Protein AF-A0A927TUP8-F1 (afdb_monomer)

Solvent-accessible surface area (backbone atoms only — not comparable to full-atom values): 7978 Å² total; per-residue (Å²): 127,64,55,63,67,50,57,81,80,46,46,76,65,59,47,51,56,40,48,76,69,70,50,71,85,76,67,55,73,75,56,51,52,53,50,51,51,51,52,49,52,54,50,50,53,52,52,51,49,52,52,54,54,36,51,56,33,38,76,70,66,51,51,54,68,58,38,12,51,52,43,35,50,53,54,50,53,54,54,48,45,44,50,50,49,56,38,34,41,43,27,54,74,31,53,56,57,18,52,41,46,23,75,73,68,75,44,82,56,96,57,39,54,45,79,68,70,84,86,80,52,60,67,61,50,53,53,49,46,51,54,50,16,44,51,52,23,48,51,39,54,72,79,103

Structure (mmCIF, N/CA/C/O backbone):
data_AF-A0A927TUP8-F1
#
_entry.id   AF-A0A927TUP8-F1
#
loop_
_atom_site.group_PDB
_atom_site.id
_atom_site.type_symbol
_atom_site.label_atom_id
_atom_site.label_alt_id
_atom_site.label_comp_id
_atom_site.label_asym_id
_atom_site.label_entity_id
_atom_site.label_seq_id
_atom_site.pdbx_PDB_ins_code
_atom_site.Cartn_x
_atom_site.Cartn_y
_atom_site.Cartn_z
_atom_site.occupancy
_atom_site.B_iso_or_equiv
_atom_site.auth_seq_id
_atom_site.auth_comp_id
_atom_site.auth_asym_id
_atom_site.auth_atom_id
_atom_site.pdbx_PDB_model_num
ATOM 1 N N . MET A 1 1 ? -21.943 -4.446 11.954 1.00 45.50 1 MET A N 1
ATOM 2 C CA . MET A 1 1 ? -20.881 -5.388 11.511 1.00 45.50 1 MET A CA 1
ATOM 3 C C . MET A 1 1 ? -19.520 -4.720 11.294 1.00 45.50 1 MET A C 1
ATOM 5 O O . MET A 1 1 ? -18.517 -5.409 11.355 1.00 45.50 1 MET A O 1
ATOM 9 N N . VAL A 1 2 ? -19.450 -3.400 11.116 1.00 46.25 2 VAL A N 1
ATOM 10 C CA . VAL A 1 2 ? -18.222 -2.665 10.758 1.00 46.25 2 VAL A CA 1
ATOM 11 C C . VAL A 1 2 ? -17.070 -2.667 11.796 1.00 46.25 2 VAL A C 1
ATOM 13 O O . VAL A 1 2 ? -15.923 -2.674 11.356 1.00 46.25 2 VAL A O 1
ATOM 16 N N . PRO A 1 3 ? -17.275 -2.754 13.132 1.00 50.16 3 PRO A N 1
ATOM 17 C CA . PRO A 1 3 ? -16.163 -2.578 14.077 1.00 50.16 3 PRO A CA 1
ATOM 18 C C . PRO A 1 3 ? -15.059 -3.625 13.919 1.00 50.16 3 PRO A C 1
ATOM 20 O O . PRO A 1 3 ? -13.893 -3.269 13.939 1.00 50.16 3 PRO A O 1
ATOM 23 N N . GLN A 1 4 ? -15.416 -4.899 13.692 1.00 51.88 4 GLN A N 1
ATOM 24 C CA . GLN A 1 4 ? -14.446 -6.004 13.571 1.00 51.88 4 GLN A CA 1
ATOM 25 C C . GLN A 1 4 ? -13.535 -5.882 12.351 1.00 51.88 4 GLN A C 1
ATOM 27 O O . GLN A 1 4 ? -12.402 -6.341 12.401 1.00 51.88 4 GLN A O 1
ATOM 32 N N . ILE A 1 5 ? -14.023 -5.263 11.277 1.00 52.25 5 ILE A N 1
ATOM 33 C CA . ILE A 1 5 ? -13.251 -5.033 10.054 1.00 52.25 5 ILE A CA 1
ATOM 34 C C . ILE A 1 5 ? -12.228 -3.921 10.292 1.00 52.25 5 ILE A C 1
ATOM 36 O O . ILE A 1 5 ? -11.075 -4.052 9.902 1.00 52.25 5 ILE A O 1
ATOM 40 N N . ALA A 1 6 ? -12.634 -2.869 11.004 1.00 54.12 6 ALA A N 1
ATOM 41 C CA . ALA A 1 6 ? -11.767 -1.742 11.311 1.00 54.12 6 ALA A CA 1
ATOM 42 C C . ALA A 1 6 ? -10.637 -2.097 12.305 1.00 54.12 6 ALA A C 1
ATOM 44 O O . ALA A 1 6 ? -9.574 -1.496 12.233 1.00 54.12 6 ALA A O 1
ATOM 45 N N . TYR A 1 7 ? -10.803 -3.127 13.149 1.00 55.44 7 TYR A N 1
ATOM 46 C CA . TYR A 1 7 ? -9.795 -3.563 14.138 1.00 55.44 7 TYR A CA 1
ATOM 47 C C . TYR A 1 7 ? -8.402 -3.879 13.593 1.00 55.44 7 TYR A C 1
ATOM 49 O O . TYR A 1 7 ? -7.427 -3.754 14.327 1.00 55.44 7 TYR A O 1
ATOM 57 N N . TRP A 1 8 ? -8.296 -4.369 12.357 1.00 53.00 8 TRP A N 1
ATOM 58 C CA . TRP A 1 8 ? -6.995 -4.725 11.773 1.00 53.00 8 TRP A CA 1
ATOM 59 C C . TRP A 1 8 ? -6.228 -3.517 11.250 1.00 53.00 8 TRP A C 1
ATOM 61 O O . TRP A 1 8 ? -5.014 -3.593 11.100 1.00 53.00 8 TRP A O 1
ATOM 71 N N . PHE A 1 9 ? -6.941 -2.419 11.021 1.00 57.53 9 PHE A N 1
ATOM 72 C CA . PHE A 1 9 ? -6.408 -1.150 10.538 1.00 57.53 9 PHE A CA 1
ATOM 73 C C . PHE A 1 9 ? -6.333 -0.113 11.663 1.00 57.53 9 PHE A C 1
ATOM 75 O O . PHE A 1 9 ? -6.173 1.072 11.417 1.00 57.53 9 PHE A O 1
ATOM 82 N N . MET A 1 10 ? -6.516 -0.546 12.911 1.00 62.53 10 MET A N 1
ATOM 83 C CA . MET A 1 10 ? -6.500 0.323 14.077 1.00 62.53 10 MET A CA 1
ATOM 84 C C . MET A 1 10 ? -5.144 0.274 14.765 1.00 62.53 10 MET A C 1
ATOM 86 O O . MET A 1 10 ? -4.508 -0.775 14.877 1.00 62.53 10 MET A O 1
ATOM 90 N N . THR A 1 11 ? -4.741 1.424 15.290 1.00 67.25 11 THR A N 1
ATOM 91 C CA . THR A 1 11 ? -3.519 1.568 16.077 1.00 67.25 11 THR A CA 1
ATOM 92 C C . THR A 1 11 ? -3.560 0.691 17.343 1.00 67.25 11 THR A C 1
ATOM 94 O O . THR A 1 11 ? -4.645 0.329 17.827 1.00 67.25 11 THR A O 1
ATOM 97 N N . PRO A 1 12 ? -2.401 0.342 17.936 1.00 70.88 12 PRO A N 1
ATOM 98 C CA . PRO A 1 12 ? -2.351 -0.409 19.194 1.00 70.88 12 PRO A CA 1
ATOM 99 C C . PRO A 1 12 ? -3.176 0.239 20.314 1.00 70.88 12 PRO A C 1
ATOM 101 O O . PRO A 1 12 ? -3.829 -0.452 21.094 1.00 70.88 12 PRO A O 1
ATOM 104 N N . TYR A 1 13 ? -3.208 1.572 20.357 1.00 70.88 13 TYR A N 1
ATOM 105 C CA . TYR A 1 13 ? -4.018 2.322 21.314 1.00 70.88 13 TYR A CA 1
ATOM 106 C C . TYR A 1 13 ? -5.526 2.212 21.051 1.00 70.88 13 TYR A C 1
ATOM 108 O O . TYR A 1 13 ? -6.279 1.895 21.972 1.00 70.88 13 TYR A O 1
ATOM 116 N N . ALA A 1 14 ? -5.969 2.384 19.800 1.00 70.31 14 ALA A N 1
ATOM 117 C CA . ALA A 1 14 ? -7.369 2.170 19.422 1.00 70.31 14 ALA A CA 1
ATOM 118 C C . ALA A 1 14 ? -7.831 0.737 19.740 1.00 70.31 14 ALA A C 1
ATOM 120 O O . ALA A 1 14 ? -8.960 0.520 20.180 1.00 70.31 14 ALA A O 1
ATOM 121 N N . THR A 1 15 ? -6.933 -0.237 19.574 1.00 73.06 15 THR A N 1
ATOM 122 C CA . THR A 1 15 ? -7.186 -1.643 19.911 1.00 73.06 15 THR A CA 1
ATOM 123 C C . THR A 1 15 ? -7.439 -1.819 21.406 1.00 73.06 15 THR A C 1
ATOM 125 O O . THR A 1 15 ? -8.427 -2.449 21.782 1.00 73.06 15 THR A O 1
ATOM 128 N N . LYS A 1 16 ? -6.599 -1.211 22.254 1.00 75.56 16 LYS A N 1
ATOM 129 C CA . LYS A 1 16 ? -6.740 -1.270 23.713 1.00 75.56 16 LYS A CA 1
ATOM 130 C C . LYS A 1 16 ? -8.070 -0.679 24.185 1.00 75.56 16 LYS A C 1
ATOM 132 O O . LYS A 1 16 ? -8.760 -1.316 24.975 1.00 75.56 16 LYS A O 1
ATOM 137 N N . ILE A 1 17 ? -8.465 0.480 23.646 1.00 74.69 17 ILE A N 1
ATOM 138 C CA . ILE A 1 17 ? -9.769 1.092 23.950 1.00 74.69 17 ILE A CA 1
ATOM 139 C C . ILE A 1 17 ? -10.885 0.090 23.653 1.00 74.69 17 ILE A C 1
ATOM 141 O O . ILE A 1 17 ? -11.755 -0.153 24.475 1.00 74.69 17 ILE A O 1
ATOM 145 N N . LEU A 1 18 ? -10.870 -0.545 22.487 1.00 73.50 18 LEU A N 1
ATOM 146 C CA . LEU A 1 18 ? -11.962 -1.439 22.125 1.00 73.50 18 LEU A CA 1
ATOM 147 C C . LEU A 1 18 ? -12.007 -2.734 22.958 1.00 73.50 18 LEU A C 1
ATOM 149 O O . LEU A 1 18 ? -13.098 -3.253 23.212 1.00 73.50 18 LEU A O 1
ATOM 153 N N . GLU A 1 19 ? -10.853 -3.243 23.397 1.00 76.12 19 GLU A N 1
ATOM 154 C CA . GLU A 1 19 ? -10.770 -4.355 24.354 1.00 76.12 19 GLU A CA 1
ATOM 155 C C . GLU A 1 19 ? -11.366 -3.974 25.720 1.00 76.12 19 GLU A C 1
ATOM 157 O O . GLU A 1 19 ? -12.114 -4.769 26.292 1.00 76.12 19 GLU A O 1
ATOM 162 N N . GLU A 1 20 ? -11.146 -2.742 26.197 1.00 79.62 20 GLU A N 1
ATOM 163 C CA . GLU A 1 20 ? -11.770 -2.214 27.425 1.00 79.62 20 GLU A CA 1
ATOM 164 C C . GLU A 1 20 ? -13.306 -2.166 27.322 1.00 79.62 20 GLU A C 1
ATOM 166 O O . GLU A 1 20 ? -14.013 -2.420 28.298 1.00 79.62 20 GLU A O 1
ATOM 171 N N . TYR A 1 21 ? -13.846 -1.938 26.120 1.00 73.88 21 TYR A N 1
ATOM 172 C CA . TYR A 1 21 ? -15.288 -1.993 25.845 1.00 73.88 21 TYR A CA 1
ATOM 173 C C . TYR A 1 21 ? -15.824 -3.419 25.590 1.00 73.88 21 TYR A C 1
ATOM 175 O O . TYR A 1 21 ? -16.985 -3.582 25.198 1.00 73.88 21 TYR A O 1
ATOM 183 N N . GLY A 1 22 ? -15.017 -4.462 25.829 1.00 70.00 22 GLY A N 1
ATOM 184 C CA . GLY A 1 22 ? -15.422 -5.869 25.734 1.00 70.00 22 GLY A CA 1
ATOM 185 C C . GLY A 1 22 ? -15.644 -6.354 24.302 1.00 70.00 22 GLY A C 1
ATOM 186 O O . GLY A 1 22 ? -16.355 -7.334 24.066 1.00 70.00 22 GLY A O 1
ATOM 187 N N . ILE A 1 23 ? -15.085 -5.652 23.317 1.00 71.50 23 ILE A N 1
ATOM 188 C CA . ILE A 1 23 ? -15.246 -6.018 21.922 1.00 71.50 23 ILE A CA 1
ATOM 189 C C . ILE A 1 23 ? -14.136 -7.020 21.551 1.00 71.50 23 ILE A C 1
ATOM 191 O O . ILE A 1 23 ? -12.951 -6.708 21.533 1.00 71.50 23 ILE A O 1
ATOM 195 N N . GLU A 1 24 ? -14.517 -8.264 21.247 1.00 65.81 24 GLU A N 1
ATOM 196 C CA . GLU A 1 24 ? -13.539 -9.288 20.864 1.00 65.81 24 GLU A CA 1
ATOM 197 C C . GLU A 1 24 ? -12.972 -9.070 19.451 1.00 65.81 24 GLU A C 1
ATOM 199 O O . GLU A 1 24 ? -13.709 -8.816 18.484 1.00 65.81 24 GLU A O 1
ATOM 204 N N . ARG A 1 25 ? -11.655 -9.296 19.334 1.00 62.66 25 ARG A N 1
ATOM 205 C CA . ARG A 1 25 ? -10.862 -9.222 18.094 1.00 62.66 25 ARG A CA 1
ATOM 206 C C . ARG A 1 25 ? -11.184 -10.333 17.085 1.00 62.66 25 ARG A C 1
ATOM 208 O O . ARG A 1 25 ? -10.819 -10.239 15.914 1.00 62.66 25 ARG A O 1
ATOM 215 N N . LYS A 1 26 ? -11.862 -11.402 17.516 1.00 63.47 26 LYS A N 1
ATOM 216 C CA . LYS A 1 26 ? -12.177 -12.555 16.665 1.00 63.47 26 LYS A CA 1
ATOM 217 C C . LYS A 1 26 ? -13.196 -12.173 15.592 1.00 63.47 26 LYS A C 1
ATOM 219 O O . LYS A 1 26 ? -14.353 -11.860 15.882 1.00 63.47 26 LYS A O 1
ATOM 224 N N . MET A 1 27 ? -12.765 -12.227 14.335 1.00 62.94 27 MET A N 1
ATOM 225 C CA . MET A 1 27 ? -13.660 -12.120 13.188 1.00 62.94 27 MET A CA 1
ATOM 226 C C . MET A 1 27 ? -14.504 -13.380 13.054 1.00 62.94 27 MET A C 1
ATOM 228 O O . MET A 1 27 ? -14.019 -14.498 13.237 1.00 62.94 27 MET A O 1
ATOM 232 N N . ARG A 1 28 ? -15.769 -13.213 12.665 1.00 69.31 28 ARG A N 1
ATOM 233 C CA . ARG A 1 28 ? -16.570 -14.349 12.200 1.00 69.31 28 ARG A CA 1
ATOM 234 C C . ARG A 1 28 ? -16.061 -14.766 10.823 1.00 69.31 28 ARG A C 1
ATOM 236 O O . ARG A 1 28 ? -15.707 -13.908 10.019 1.00 69.31 28 ARG A O 1
ATOM 243 N N . GLY A 1 29 ? -16.106 -16.060 10.499 1.00 70.81 29 GLY A N 1
ATOM 244 C CA . GLY A 1 29 ? -15.617 -16.569 9.206 1.00 70.81 29 GLY A CA 1
ATOM 245 C C . GLY A 1 29 ? -16.216 -15.858 7.980 1.00 70.81 29 GLY A C 1
ATOM 246 O O . GLY A 1 29 ? -15.525 -15.648 6.991 1.00 70.81 29 GLY A O 1
ATOM 247 N N . LYS A 1 30 ? -17.468 -15.385 8.068 1.00 73.81 30 LYS A N 1
ATOM 248 C CA . LYS A 1 30 ? -18.118 -14.600 7.001 1.00 73.81 30 LYS A CA 1
ATOM 249 C C . LYS A 1 30 ? -17.474 -13.226 6.765 1.00 73.81 30 LYS A C 1
ATOM 251 O O . LYS A 1 30 ? -17.474 -12.757 5.631 1.00 73.81 30 LYS A O 1
ATOM 256 N N . ASP A 1 31 ? -16.942 -12.586 7.804 1.00 67.50 31 ASP A N 1
ATOM 257 C CA . ASP A 1 31 ? -16.288 -11.276 7.694 1.00 67.50 31 ASP A CA 1
ATOM 258 C C . ASP A 1 31 ? -14.858 -11.422 7.157 1.00 67.50 31 ASP A C 1
ATOM 260 O O . ASP A 1 31 ? -14.431 -10.615 6.334 1.00 67.50 31 ASP A O 1
ATOM 264 N N . VAL A 1 32 ? -14.173 -12.515 7.515 1.00 75.88 32 VAL A N 1
ATOM 265 C CA . VAL A 1 32 ? -12.861 -12.879 6.951 1.00 75.88 32 VAL A CA 1
ATOM 266 C C . VAL A 1 32 ? -12.943 -13.029 5.433 1.00 75.88 32 VAL A C 1
ATOM 268 O O . VAL A 1 32 ? -12.122 -12.465 4.720 1.00 75.88 32 VAL A O 1
ATOM 271 N N . VAL A 1 33 ? -13.962 -13.730 4.924 1.00 80.75 33 VAL A N 1
ATOM 272 C CA . VAL A 1 33 ? -14.143 -13.932 3.474 1.00 80.75 33 VAL A CA 1
ATOM 273 C C . VAL A 1 33 ? -14.367 -12.607 2.742 1.00 80.75 33 VAL A C 1
ATOM 275 O O . VAL A 1 33 ? -13.806 -12.399 1.670 1.00 80.75 33 VAL A O 1
ATOM 278 N N . LYS A 1 34 ? -15.153 -11.688 3.316 1.00 78.38 34 LYS A N 1
ATOM 279 C CA . LYS A 1 34 ? -15.401 -10.372 2.705 1.00 78.38 34 LYS A CA 1
ATOM 280 C C . LYS A 1 34 ? -14.134 -9.530 2.630 1.00 78.38 34 LYS A C 1
ATOM 282 O O . LYS A 1 34 ? -13.872 -8.934 1.591 1.00 78.38 34 LYS A O 1
ATOM 287 N N . ILE A 1 35 ? -13.355 -9.495 3.710 1.00 78.56 35 ILE A N 1
ATOM 288 C CA . ILE A 1 35 ? -12.082 -8.769 3.735 1.00 78.56 35 ILE A CA 1
ATOM 289 C C . ILE A 1 35 ? -11.107 -9.406 2.755 1.00 78.56 35 ILE A 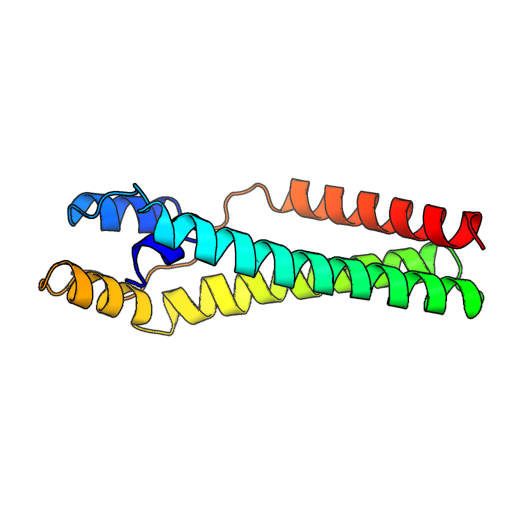C 1
ATOM 291 O O . ILE A 1 35 ? -10.549 -8.696 1.934 1.00 78.56 35 ILE A O 1
ATOM 295 N N . ALA A 1 36 ? -10.973 -10.733 2.770 1.00 80.31 36 ALA A N 1
ATOM 296 C CA . ALA A 1 36 ? -10.104 -11.445 1.843 1.00 80.31 36 ALA A CA 1
ATOM 297 C C . ALA A 1 36 ? -10.461 -11.142 0.380 1.00 80.31 36 ALA A C 1
ATOM 299 O O . ALA A 1 36 ? -9.569 -10.887 -0.422 1.00 80.31 36 ALA A O 1
ATOM 300 N N . LEU A 1 37 ? -11.754 -11.103 0.040 1.00 85.62 37 LEU A N 1
ATOM 301 C CA . LEU A 1 37 ? -12.209 -10.759 -1.306 1.00 85.62 37 LEU A CA 1
ATOM 302 C C . LEU A 1 37 ? -11.889 -9.302 -1.669 1.00 85.62 37 LEU A C 1
ATOM 304 O O . LEU A 1 37 ? -11.405 -9.043 -2.766 1.00 85.62 37 LEU A O 1
ATOM 308 N N . LEU A 1 38 ? -12.122 -8.353 -0.758 1.00 83.94 38 LEU A N 1
ATOM 309 C CA . LEU A 1 38 ? -11.792 -6.942 -0.983 1.00 83.94 38 LEU A CA 1
ATOM 310 C C . LEU A 1 38 ? -10.284 -6.733 -1.143 1.00 83.94 38 LEU A C 1
ATOM 312 O O . LEU A 1 38 ? -9.861 -6.054 -2.075 1.00 83.94 38 LEU A O 1
ATOM 316 N N . THR A 1 39 ? -9.475 -7.355 -0.285 1.00 81.62 39 THR A N 1
ATOM 317 C CA . THR A 1 39 ? -8.013 -7.334 -0.377 1.00 81.62 39 THR A CA 1
ATOM 318 C C . THR A 1 39 ? -7.535 -7.965 -1.680 1.00 81.62 39 THR A C 1
ATOM 320 O O . THR A 1 39 ? -6.639 -7.420 -2.317 1.00 81.62 39 THR A O 1
ATOM 323 N N . LEU A 1 40 ? -8.152 -9.066 -2.121 1.00 87.19 40 LEU A N 1
ATOM 324 C CA . LEU A 1 40 ? -7.828 -9.706 -3.395 1.00 87.19 40 LEU A CA 1
ATOM 325 C C . LEU A 1 40 ? -8.124 -8.779 -4.579 1.00 87.19 40 LEU A C 1
ATOM 327 O O . LEU A 1 40 ? -7.272 -8.617 -5.447 1.00 87.19 40 LEU A O 1
ATOM 331 N N . ILE A 1 41 ? -9.303 -8.150 -4.609 1.00 88.75 41 ILE A N 1
ATOM 332 C CA . ILE A 1 41 ? -9.700 -7.233 -5.688 1.00 88.75 41 ILE A CA 1
ATOM 333 C C . ILE A 1 41 ? -8.783 -6.006 -5.712 1.00 88.75 41 ILE A C 1
ATOM 335 O O . ILE A 1 41 ? -8.235 -5.671 -6.760 1.00 88.75 41 ILE A O 1
ATOM 339 N N . ALA A 1 42 ? -8.581 -5.356 -4.563 1.00 85.00 42 ALA A N 1
ATOM 340 C CA . ALA A 1 42 ? -7.713 -4.188 -4.457 1.00 85.00 42 ALA A CA 1
ATOM 341 C C . ALA A 1 42 ? -6.263 -4.529 -4.837 1.0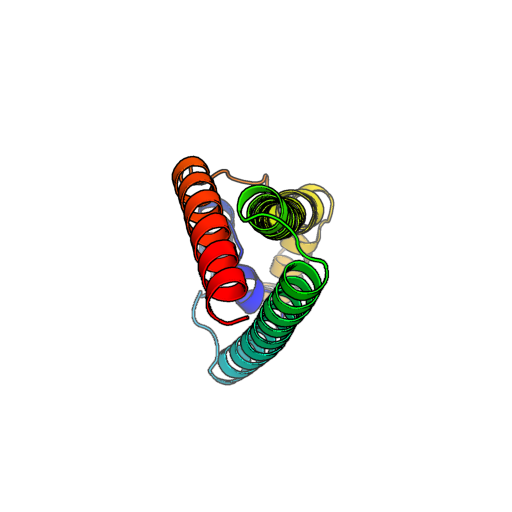0 85.00 42 ALA A C 1
ATOM 343 O O . ALA A 1 42 ? -5.642 -3.808 -5.616 1.00 85.00 42 ALA A O 1
ATOM 344 N N . GLY A 1 43 ? -5.751 -5.665 -4.354 1.00 86.38 43 GLY A N 1
ATOM 345 C CA . GLY A 1 43 ? -4.424 -6.167 -4.698 1.00 86.38 43 GLY A CA 1
ATOM 346 C C . GLY A 1 43 ? -4.279 -6.455 -6.191 1.00 86.38 43 GLY A C 1
ATOM 347 O O . GLY A 1 43 ? -3.301 -6.031 -6.801 1.00 86.38 43 GLY A O 1
ATOM 348 N N . ALA A 1 44 ? -5.269 -7.103 -6.810 1.00 90.25 44 ALA A N 1
ATOM 349 C CA . ALA A 1 44 ? -5.262 -7.389 -8.243 1.00 90.25 44 ALA A CA 1
ATOM 350 C C . ALA A 1 44 ? -5.266 -6.106 -9.092 1.00 90.25 44 ALA A C 1
ATOM 352 O O . ALA A 1 44 ? -4.484 -5.997 -10.036 1.00 90.25 44 ALA A O 1
ATOM 353 N N . LEU A 1 45 ? -6.093 -5.115 -8.739 1.00 90.06 45 LEU A N 1
ATOM 354 C CA . LEU A 1 45 ? -6.130 -3.814 -9.420 1.00 90.06 45 LEU A CA 1
ATOM 355 C C . LEU A 1 45 ? -4.806 -3.056 -9.281 1.00 90.06 45 LEU A C 1
ATOM 357 O O . LEU A 1 45 ? -4.324 -2.450 -10.242 1.00 90.06 45 LEU A O 1
ATOM 361 N N . PHE A 1 46 ? -4.192 -3.112 -8.100 1.00 87.50 46 PHE A N 1
ATOM 362 C CA . PHE A 1 46 ? -2.905 -2.476 -7.858 1.00 87.50 46 PHE A CA 1
ATOM 363 C C . PHE A 1 46 ? -1.782 -3.135 -8.670 1.00 87.50 46 PHE A C 1
ATOM 365 O O . PHE A 1 46 ? -1.026 -2.443 -9.351 1.00 87.50 46 PHE A O 1
ATOM 372 N N . ILE A 1 47 ? -1.734 -4.471 -8.700 1.00 89.69 47 ILE A N 1
ATOM 373 C CA . ILE A 1 47 ? -0.796 -5.230 -9.541 1.00 89.69 47 ILE A CA 1
ATOM 374 C C . ILE A 1 47 ? -1.004 -4.887 -11.020 1.00 89.69 47 ILE A C 1
ATOM 376 O O . ILE A 1 47 ? -0.037 -4.581 -11.716 1.00 89.69 47 ILE A O 1
ATOM 380 N N . ALA A 1 48 ? -2.250 -4.871 -11.502 1.00 91.75 48 ALA A N 1
ATOM 381 C CA . ALA A 1 48 ? -2.555 -4.509 -12.885 1.00 91.75 48 ALA A CA 1
ATOM 382 C C . ALA A 1 48 ? -2.061 -3.094 -13.234 1.00 91.75 48 ALA A C 1
ATOM 384 O O . ALA A 1 48 ? -1.496 -2.882 -14.306 1.00 91.75 48 ALA A O 1
ATOM 385 N N . THR A 1 49 ? -2.202 -2.143 -12.305 1.00 90.19 49 THR A N 1
ATOM 386 C CA . THR A 1 49 ? -1.700 -0.770 -12.463 1.00 90.19 49 THR A CA 1
ATOM 387 C C . THR A 1 49 ? -0.175 -0.738 -12.577 1.00 90.19 49 THR A C 1
ATOM 389 O O . THR A 1 49 ? 0.352 -0.064 -13.464 1.00 90.19 49 THR A O 1
ATOM 392 N N . ILE A 1 50 ? 0.541 -1.501 -11.739 1.00 90.81 50 ILE A N 1
ATOM 393 C CA . ILE A 1 50 ? 2.006 -1.632 -11.816 1.00 90.81 50 ILE A CA 1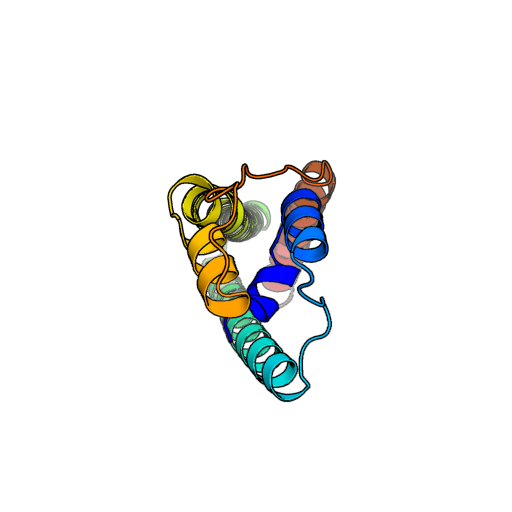
ATOM 394 C C . ILE A 1 50 ? 2.425 -2.199 -13.176 1.00 90.81 50 ILE A C 1
ATOM 396 O O . ILE A 1 50 ? 3.310 -1.638 -13.818 1.00 90.81 50 ILE A O 1
ATOM 400 N N . PHE A 1 51 ? 1.773 -3.267 -13.644 1.00 91.75 51 PHE A N 1
ATOM 401 C CA . PHE A 1 51 ? 2.071 -3.867 -14.947 1.00 91.75 51 PHE A CA 1
ATOM 402 C C . PHE A 1 51 ? 1.825 -2.902 -16.103 1.00 91.75 51 PHE A C 1
ATOM 404 O O . PHE A 1 51 ? 2.692 -2.739 -16.959 1.00 91.75 51 PHE A O 1
ATOM 411 N N . TYR A 1 52 ? 0.677 -2.226 -16.115 1.00 93.00 52 TYR A N 1
ATOM 412 C CA . TYR A 1 52 ? 0.347 -1.273 -17.168 1.00 93.00 52 TYR A CA 1
ATOM 413 C C . TYR A 1 52 ? 1.330 -0.095 -17.193 1.00 93.00 52 TYR A C 1
ATOM 415 O O . TYR A 1 52 ? 1.856 0.258 -18.249 1.00 93.00 52 TYR A O 1
ATOM 423 N N . ALA A 1 53 ? 1.640 0.480 -16.027 1.00 90.44 53 ALA A N 1
ATOM 424 C CA . ALA A 1 53 ? 2.605 1.568 -15.913 1.00 90.44 53 ALA A CA 1
ATOM 425 C C . ALA A 1 53 ? 4.032 1.133 -16.287 1.00 90.44 53 ALA A C 1
ATOM 427 O O . ALA A 1 53 ? 4.761 1.912 -16.905 1.00 90.44 53 ALA A O 1
ATOM 428 N N . GLY A 1 54 ? 4.412 -0.097 -15.932 1.00 89.88 54 GLY A N 1
ATOM 429 C CA . GLY A 1 54 ? 5.700 -0.701 -16.255 1.00 89.88 54 GLY A CA 1
ATOM 430 C C . GLY A 1 54 ? 5.890 -0.913 -17.747 1.00 89.88 54 GLY A C 1
ATOM 431 O O . GLY A 1 54 ? 6.867 -0.423 -18.307 1.00 89.88 54 GLY A O 1
ATOM 432 N N . ILE A 1 55 ? 4.921 -1.563 -18.398 1.00 91.56 55 ILE A N 1
ATOM 433 C CA . ILE A 1 55 ? 4.930 -1.789 -19.848 1.00 91.56 55 ILE A CA 1
ATOM 434 C C . ILE A 1 55 ? 4.941 -0.449 -20.586 1.00 91.56 55 ILE A C 1
ATOM 436 O O . ILE A 1 55 ? 5.824 -0.201 -21.394 1.00 91.56 55 ILE A O 1
ATOM 440 N N . GLN A 1 56 ? 4.026 0.465 -20.254 1.00 93.81 56 GLN A N 1
ATOM 441 C CA . GLN A 1 56 ? 3.983 1.784 -20.887 1.00 93.81 56 GLN A CA 1
ATOM 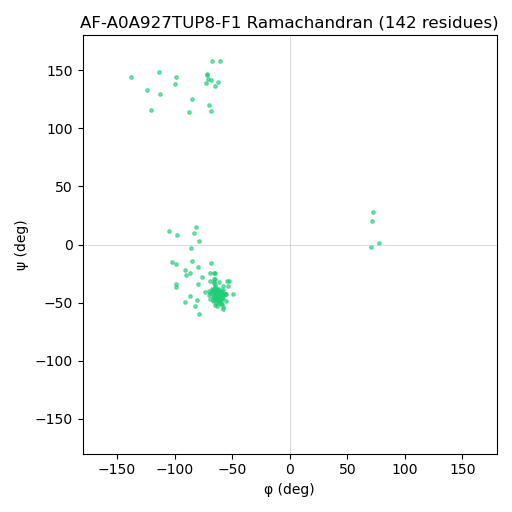442 C C . GLN A 1 56 ? 5.304 2.555 -20.710 1.00 93.81 56 GLN A C 1
ATOM 444 O O . GLN A 1 56 ? 5.757 3.252 -21.618 1.00 93.81 56 GLN A O 1
ATOM 449 N N . GLY A 1 57 ? 5.921 2.450 -19.532 1.00 89.00 57 GLY A N 1
ATOM 450 C CA . GLY A 1 57 ? 7.203 3.079 -19.239 1.00 89.00 57 GLY A CA 1
ATOM 451 C C . GLY A 1 57 ? 8.345 2.505 -20.077 1.00 89.00 57 GLY A C 1
ATOM 452 O O . GLY A 1 57 ? 9.083 3.273 -20.692 1.00 89.00 57 GLY A O 1
ATOM 453 N N . ALA A 1 58 ? 8.453 1.177 -20.150 1.00 89.81 58 ALA A N 1
ATOM 454 C CA . ALA A 1 58 ? 9.456 0.493 -20.965 1.00 89.81 58 ALA A CA 1
ATOM 455 C C . ALA A 1 58 ? 9.303 0.828 -22.462 1.00 89.81 58 ALA A C 1
ATOM 457 O O . ALA A 1 58 ? 10.275 1.204 -23.110 1.00 89.81 58 ALA A O 1
ATOM 458 N N . ASP A 1 59 ? 8.073 0.809 -22.980 1.00 91.19 59 ASP A N 1
ATOM 459 C CA . ASP A 1 59 ? 7.754 1.047 -24.399 1.00 91.19 59 ASP A CA 1
ATOM 460 C C . ASP A 1 59 ? 8.067 2.469 -24.852 1.00 91.19 59 ASP A C 1
ATOM 462 O O . ASP A 1 59 ? 8.444 2.710 -25.996 1.00 91.19 59 ASP A O 1
ATOM 466 N N . SER A 1 60 ? 7.923 3.423 -23.935 1.00 90.5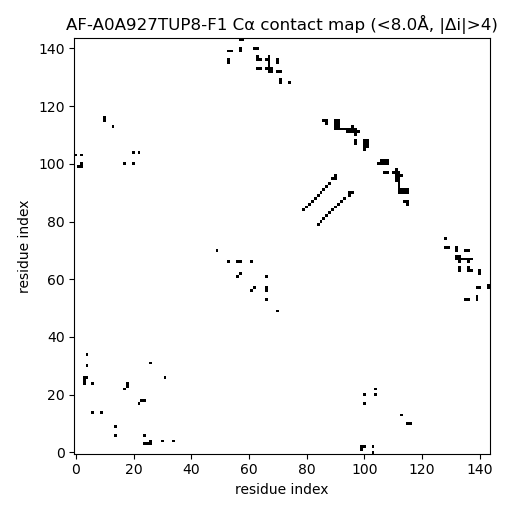0 60 SER A N 1
ATOM 467 C CA . SER A 1 60 ? 8.282 4.823 -24.166 1.00 90.50 60 SER A CA 1
ATOM 468 C C . SER A 1 60 ? 9.789 5.098 -24.046 1.00 90.50 60 SER A C 1
ATOM 470 O O . SER A 1 60 ? 10.207 6.251 -24.157 1.00 90.50 60 SER A O 1
ATOM 472 N N . GLY A 1 61 ? 10.610 4.067 -23.813 1.00 89.56 61 GLY A N 1
ATOM 473 C CA . GLY A 1 61 ? 12.063 4.184 -23.696 1.00 89.56 61 GLY A CA 1
ATOM 474 C C . GLY A 1 61 ? 12.524 4.862 -22.403 1.00 89.56 61 GLY A C 1
ATOM 475 O O . GLY A 1 61 ? 13.568 5.519 -22.385 1.00 89.56 61 GLY A O 1
ATOM 476 N N . MET A 1 62 ? 11.751 4.762 -21.312 1.00 92.31 62 MET A N 1
ATOM 477 C CA . MET A 1 62 ? 12.172 5.325 -20.027 1.00 92.31 62 MET A CA 1
ATOM 478 C C . MET A 1 62 ? 13.422 4.616 -19.501 1.00 92.31 62 MET A C 1
ATOM 480 O O . MET A 1 62 ? 13.504 3.391 -19.473 1.00 92.31 62 MET A O 1
ATOM 484 N N . SER A 1 63 ? 14.381 5.396 -18.999 1.00 92.31 63 SER A N 1
ATOM 485 C CA . SER A 1 63 ? 15.521 4.841 -18.271 1.00 92.31 63 SER A CA 1
ATOM 486 C C . SER A 1 63 ? 15.086 4.236 -16.932 1.00 92.31 63 SER A C 1
ATOM 488 O O . SER A 1 63 ? 14.070 4.638 -16.357 1.00 92.31 63 SER A O 1
ATOM 490 N N . ILE A 1 64 ? 15.904 3.322 -16.394 1.00 90.12 64 ILE A N 1
ATOM 491 C CA . ILE A 1 64 ? 15.666 2.640 -15.106 1.00 90.12 64 ILE A CA 1
ATOM 492 C C . ILE A 1 64 ? 15.314 3.634 -13.999 1.00 90.12 64 ILE A C 1
ATOM 494 O O . ILE A 1 64 ? 14.368 3.418 -13.251 1.00 90.12 64 ILE A O 1
ATOM 498 N N . TRP A 1 65 ? 16.019 4.763 -13.937 1.00 90.12 65 TRP A N 1
ATOM 499 C CA . TRP A 1 65 ? 15.781 5.793 -12.930 1.00 90.12 65 TRP A CA 1
ATOM 500 C C . TRP A 1 65 ? 14.429 6.490 -13.084 1.00 90.12 65 TRP A C 1
ATOM 502 O O . TRP A 1 65 ? 13.765 6.747 -12.086 1.00 90.12 65 TRP 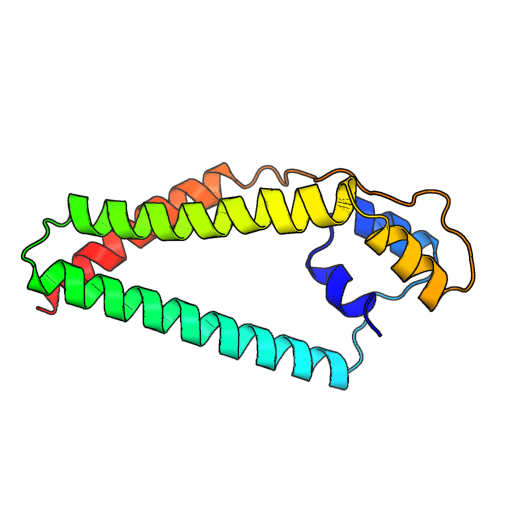A O 1
ATOM 512 N N . ARG A 1 66 ? 13.988 6.769 -14.318 1.00 91.38 66 ARG A N 1
ATOM 513 C CA . ARG A 1 66 ? 12.687 7.411 -14.571 1.00 91.38 66 ARG A CA 1
ATOM 514 C C . ARG A 1 66 ? 11.534 6.466 -14.251 1.00 91.38 66 ARG A C 1
ATOM 516 O O . ARG A 1 66 ? 10.572 6.877 -13.608 1.00 91.38 66 ARG A O 1
ATOM 523 N N . LEU A 1 67 ? 11.652 5.202 -14.654 1.00 91.00 67 LEU A N 1
ATOM 524 C CA . LEU A 1 67 ? 10.635 4.194 -14.371 1.00 91.00 67 LEU A CA 1
ATOM 525 C C . LEU A 1 67 ? 10.604 3.818 -12.881 1.00 91.00 67 LEU A C 1
ATOM 527 O O . LEU A 1 67 ? 9.531 3.709 -12.295 1.00 91.00 67 LEU A O 1
ATOM 531 N N . GLY A 1 68 ? 11.772 3.711 -12.246 1.00 89.81 68 GLY A N 1
ATOM 532 C CA . GLY A 1 68 ? 11.898 3.481 -10.807 1.00 89.81 68 GLY A CA 1
ATOM 533 C C . GLY A 1 68 ? 11.306 4.627 -9.995 1.00 89.81 68 GLY A C 1
ATOM 534 O O . GLY A 1 68 ? 10.525 4.385 -9.083 1.00 89.81 68 GLY A O 1
ATOM 535 N N . LEU A 1 69 ? 11.582 5.879 -10.373 1.00 91.38 69 LEU A N 1
ATOM 536 C CA . LEU A 1 69 ? 10.969 7.044 -9.732 1.00 91.38 69 LEU A CA 1
ATOM 537 C C . LEU A 1 69 ? 9.444 7.048 -9.900 1.00 91.38 69 LEU A C 1
ATOM 539 O O . LEU A 1 69 ? 8.727 7.378 -8.960 1.00 91.38 69 LEU A O 1
ATOM 543 N N . ARG A 1 70 ? 8.933 6.641 -11.069 1.00 91.25 70 ARG A N 1
ATOM 544 C CA . ARG A 1 70 ? 7.489 6.509 -11.303 1.00 91.25 70 ARG A CA 1
ATOM 545 C C . ARG A 1 70 ? 6.853 5.494 -10.350 1.00 91.25 70 ARG A C 1
ATOM 547 O O . ARG A 1 70 ? 5.816 5.795 -9.765 1.00 91.25 70 ARG A O 1
ATOM 554 N N . PHE A 1 71 ? 7.465 4.323 -10.169 1.00 92.00 71 PHE A N 1
ATOM 555 C CA . PHE A 1 71 ? 6.986 3.334 -9.197 1.00 92.00 71 PHE A CA 1
ATOM 556 C C . PHE A 1 71 ? 7.080 3.838 -7.761 1.00 92.00 71 PHE A C 1
ATOM 558 O O . PHE A 1 71 ? 6.126 3.673 -7.005 1.00 92.00 71 PHE A O 1
ATOM 565 N N . LEU A 1 72 ? 8.168 4.527 -7.415 1.00 90.75 72 LEU A N 1
ATOM 566 C CA . LEU A 1 72 ? 8.336 5.109 -6.090 1.00 90.75 72 LEU A CA 1
ATOM 567 C C . LEU A 1 72 ? 7.224 6.115 -5.782 1.00 90.75 72 LEU A C 1
ATOM 569 O O . LEU A 1 72 ? 6.613 6.033 -4.724 1.00 90.75 72 LEU A O 1
ATOM 573 N N . ILE A 1 73 ? 6.902 7.009 -6.723 1.00 88.00 73 ILE A N 1
ATOM 574 C CA . ILE A 1 73 ? 5.793 7.963 -6.579 1.00 88.00 73 ILE A CA 1
ATOM 575 C C . ILE A 1 73 ? 4.463 7.228 -6.385 1.00 88.00 73 ILE A C 1
ATOM 577 O O . ILE A 1 73 ? 3.680 7.626 -5.528 1.00 88.00 73 ILE A O 1
ATOM 581 N N . PHE A 1 74 ? 4.206 6.146 -7.129 1.00 88.44 74 PHE A N 1
ATOM 582 C CA . PHE A 1 74 ? 2.985 5.359 -6.942 1.00 88.44 74 PHE A CA 1
ATOM 583 C C . PHE A 1 74 ? 2.885 4.755 -5.539 1.00 88.44 74 PHE A C 1
ATOM 585 O O . PHE A 1 74 ? 1.842 4.897 -4.901 1.00 88.44 74 PHE A O 1
ATOM 592 N N . PHE A 1 75 ? 3.950 4.120 -5.040 1.00 87.19 75 PHE A N 1
ATOM 593 C CA . PHE A 1 75 ? 3.959 3.583 -3.675 1.00 87.19 75 PHE A CA 1
ATOM 594 C C . PHE A 1 75 ? 3.772 4.689 -2.639 1.00 87.19 75 PHE A C 1
ATOM 596 O O . PHE A 1 75 ? 2.961 4.551 -1.725 1.00 87.19 75 PHE A O 1
ATOM 603 N N . TRP A 1 76 ? 4.439 5.824 -2.836 1.00 86.44 76 TRP A N 1
ATOM 604 C CA . TRP A 1 76 ? 4.359 6.950 -1.920 1.00 86.44 76 TRP A CA 1
ATOM 605 C C . TRP A 1 76 ? 2.966 7.588 -1.893 1.00 86.44 76 TRP A C 1
ATOM 607 O O . TRP A 1 76 ? 2.460 7.908 -0.821 1.00 86.44 76 TRP A O 1
ATOM 617 N N . MET A 1 77 ? 2.295 7.704 -3.044 1.00 85.69 77 MET A N 1
ATOM 618 C CA . MET A 1 77 ? 0.906 8.171 -3.119 1.00 85.69 77 MET A CA 1
ATOM 619 C C . MET A 1 77 ? -0.048 7.264 -2.340 1.00 85.69 77 MET A C 1
ATOM 621 O O . MET A 1 77 ? -0.909 7.770 -1.623 1.00 85.69 77 MET A O 1
ATOM 625 N N . VAL A 1 78 ? 0.108 5.941 -2.453 1.00 84.19 78 VAL A N 1
ATOM 626 C CA . VAL A 1 78 ? -0.705 4.981 -1.690 1.00 84.19 78 VAL A CA 1
ATOM 627 C C . VAL A 1 78 ? -0.416 5.098 -0.194 1.00 84.19 78 VAL A C 1
ATOM 629 O O . VAL A 1 78 ? -1.350 5.182 0.596 1.00 84.19 78 VAL A O 1
ATOM 632 N N . SER A 1 79 ? 0.858 5.182 0.193 1.00 81.12 79 SER A N 1
ATOM 633 C CA . SER A 1 79 ? 1.271 5.338 1.592 1.00 81.12 79 SER A CA 1
ATOM 634 C C . SER A 1 79 ? 0.781 6.653 2.217 1.00 81.12 79 SER A C 1
ATOM 636 O O . SER A 1 79 ? 0.342 6.653 3.364 1.00 81.12 79 SER A O 1
ATOM 638 N N . ILE A 1 80 ? 0.795 7.765 1.475 1.00 81.44 80 ILE A N 1
ATOM 639 C CA . ILE A 1 80 ? 0.242 9.048 1.939 1.00 81.44 80 ILE A CA 1
ATOM 640 C C . ILE A 1 80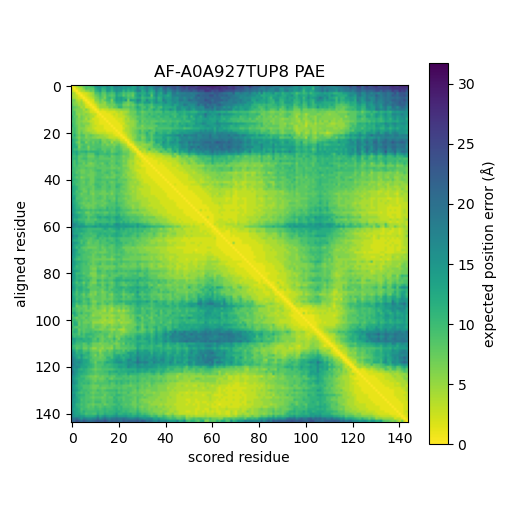 ? -1.278 8.986 2.037 1.00 81.44 80 ILE A C 1
ATOM 642 O O . ILE A 1 80 ? -1.842 9.505 2.997 1.00 81.44 80 ILE A O 1
ATOM 646 N N . PHE A 1 81 ? -1.953 8.378 1.059 1.00 82.25 81 PHE A N 1
ATOM 647 C CA . PHE A 1 81 ? -3.403 8.222 1.108 1.00 82.25 81 PHE A CA 1
ATOM 648 C C . PHE A 1 81 ? -3.828 7.437 2.354 1.00 82.25 81 PHE A C 1
ATOM 650 O O . PHE A 1 81 ? -4.731 7.870 3.064 1.00 82.25 81 PHE A O 1
ATOM 657 N N . ASP A 1 82 ? -3.136 6.339 2.653 1.00 77.75 82 ASP A N 1
ATOM 658 C CA . ASP A 1 82 ? -3.351 5.539 3.859 1.00 77.75 82 ASP A CA 1
ATOM 659 C C . ASP A 1 82 ? -3.162 6.390 5.129 1.00 77.75 82 ASP A C 1
ATOM 661 O O . ASP A 1 82 ? -4.104 6.593 5.891 1.00 77.75 82 ASP A O 1
ATOM 665 N N . ALA A 1 83 ? -2.008 7.044 5.279 1.00 74.06 83 ALA A N 1
ATOM 666 C CA . ALA A 1 83 ? -1.703 7.837 6.471 1.00 74.06 83 ALA A CA 1
ATOM 667 C C . ALA A 1 83 ? -2.620 9.066 6.664 1.00 74.06 83 ALA A C 1
ATOM 669 O O . ALA A 1 83 ? -3.030 9.396 7.778 1.00 74.06 83 ALA A O 1
ATOM 670 N N . VAL A 1 84 ? -2.941 9.794 5.591 1.00 75.00 84 VAL A N 1
ATOM 671 C CA . VAL A 1 84 ? -3.693 11.058 5.681 1.00 75.00 84 VAL A CA 1
ATOM 672 C C . VAL A 1 84 ? -5.195 10.817 5.678 1.00 75.00 84 VAL A C 1
ATOM 674 O O . VAL A 1 84 ? -5.920 11.452 6.444 1.00 75.00 84 VAL A O 1
ATOM 677 N N . VAL A 1 85 ? -5.686 9.941 4.804 1.00 73.69 85 VAL A N 1
ATOM 678 C CA . VAL A 1 85 ? -7.127 9.756 4.604 1.00 73.69 85 VAL A CA 1
ATOM 679 C C . VAL A 1 85 ? -7.657 8.674 5.532 1.00 73.69 85 VAL A C 1
ATOM 681 O O . VAL A 1 85 ? -8.655 8.907 6.218 1.00 73.69 85 VAL A O 1
ATOM 684 N N . LEU A 1 86 ? -7.001 7.512 5.573 1.00 71.81 86 LEU A N 1
ATOM 685 C CA . LEU A 1 86 ? -7.469 6.394 6.387 1.00 71.81 86 LEU A CA 1
ATOM 686 C C . LEU A 1 86 ? -7.074 6.569 7.854 1.00 71.81 86 LEU A C 1
ATOM 688 O O . LEU A 1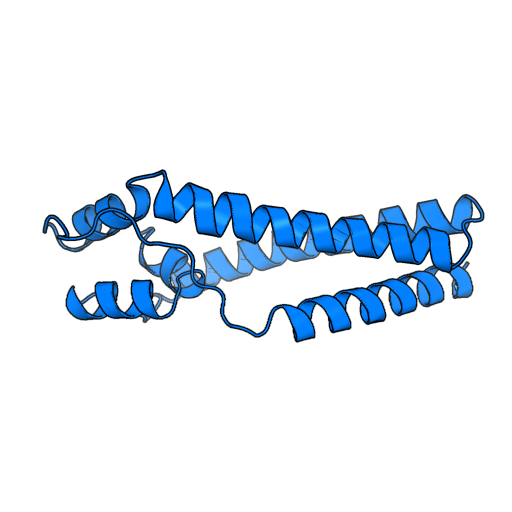 86 ? -7.947 6.489 8.710 1.00 71.81 86 LEU A O 1
ATOM 692 N N . ASP A 1 87 ? -5.824 6.900 8.160 1.00 69.31 87 ASP A N 1
ATOM 693 C CA . ASP A 1 87 ? -5.399 6.997 9.558 1.00 69.31 87 ASP A CA 1
ATOM 694 C C . ASP A 1 87 ? -5.762 8.344 10.187 1.00 69.31 87 ASP A C 1
ATOM 696 O O . ASP A 1 87 ? -6.410 8.404 11.232 1.00 69.31 87 ASP A O 1
ATOM 700 N N . TRP A 1 88 ? -5.388 9.458 9.558 1.00 71.62 88 TRP A N 1
ATOM 701 C CA . TRP A 1 88 ? -5.639 10.766 10.156 1.00 71.62 88 TRP A CA 1
ATOM 702 C C . TRP A 1 88 ? -7.088 11.220 9.981 1.00 71.62 88 TRP A C 1
ATOM 704 O O . TRP A 1 88 ? -7.780 11.455 10.971 1.00 71.62 88 TRP A O 1
ATOM 714 N N . TRP A 1 89 ? -7.588 11.361 8.754 1.00 74.62 89 TRP A N 1
ATOM 715 C CA . TRP A 1 89 ? -8.901 11.966 8.524 1.00 74.62 89 TRP A CA 1
ATOM 716 C C . TRP A 1 89 ? -10.042 11.109 9.081 1.00 74.62 89 TRP A C 1
ATOM 718 O O . TRP A 1 89 ? -10.879 11.620 9.831 1.00 74.62 89 TRP A O 1
ATOM 728 N N . MET A 1 90 ? -10.053 9.806 8.790 1.00 71.62 90 MET A N 1
ATOM 729 C CA . MET A 1 90 ? -11.117 8.916 9.253 1.00 71.62 90 MET A CA 1
ATOM 730 C C . MET A 1 90 ? -11.143 8.786 10.783 1.00 71.62 90 MET A C 1
ATOM 732 O O . MET A 1 90 ? -12.226 8.862 11.356 1.00 71.62 90 MET A O 1
ATOM 736 N N . PHE A 1 91 ? -10.005 8.653 11.472 1.00 68.44 91 PHE A N 1
ATOM 737 C CA . PHE A 1 91 ? -10.019 8.436 12.928 1.00 68.44 91 PHE A CA 1
ATOM 738 C C . PHE A 1 91 ? -9.979 9.718 13.775 1.00 68.44 91 PHE A C 1
ATOM 740 O O . PHE A 1 91 ? -10.519 9.709 14.883 1.00 68.44 91 PHE A O 1
ATOM 747 N N . THR A 1 92 ? -9.424 10.830 13.270 1.00 69.75 92 THR A N 1
ATOM 748 C CA . THR A 1 92 ? -9.357 12.096 14.039 1.00 69.75 92 THR A CA 1
ATOM 749 C C . THR A 1 92 ? -10.442 13.101 13.702 1.00 69.75 92 THR A C 1
ATOM 751 O O . THR A 1 92 ? -10.845 13.875 14.570 1.00 69.75 92 THR A O 1
ATOM 754 N N . LYS A 1 93 ? -10.894 13.166 12.444 1.00 73.50 93 LYS A N 1
ATOM 755 C CA . LYS A 1 93 ? -11.844 14.201 12.001 1.00 73.50 93 LYS A CA 1
ATOM 756 C C . LYS A 1 93 ? -13.276 13.710 11.954 1.00 73.50 93 LYS A C 1
ATOM 758 O O . LYS A 1 93 ? -14.184 14.540 11.942 1.00 73.50 93 LYS A O 1
ATOM 763 N N . THR A 1 94 ? -13.488 12.400 11.974 1.00 76.06 94 THR A N 1
ATOM 764 C CA . THR A 1 94 ? -14.827 11.820 12.003 1.00 76.06 94 THR A CA 1
ATOM 765 C C . THR A 1 94 ? -15.080 11.090 13.316 1.00 76.06 94 THR A C 1
ATOM 767 O O . THR A 1 94 ? -14.182 10.489 13.898 1.00 76.06 94 THR A O 1
ATOM 770 N N . ASP A 1 95 ? -16.335 11.095 13.760 1.00 79.25 95 ASP A N 1
ATOM 771 C CA . ASP A 1 95 ? -16.769 10.347 14.944 1.00 79.25 95 ASP A CA 1
ATOM 772 C C . ASP A 1 95 ? -17.032 8.864 14.620 1.00 79.25 95 ASP A C 1
ATOM 774 O O . ASP A 1 95 ? -17.684 8.160 15.392 1.00 79.25 95 ASP A O 1
ATOM 778 N N . ILE A 1 96 ? -16.564 8.373 13.461 1.00 75.88 96 ILE A N 1
ATOM 779 C CA . ILE A 1 96 ? -16.814 7.005 12.987 1.00 75.88 96 ILE A CA 1
ATOM 780 C C . ILE A 1 96 ? -16.355 5.997 14.038 1.00 75.88 96 ILE A C 1
ATOM 782 O O . ILE A 1 96 ? -17.093 5.060 14.331 1.00 75.88 96 ILE A O 1
ATOM 786 N N . PHE A 1 97 ? -15.195 6.207 14.663 1.00 72.06 97 PHE A N 1
ATOM 787 C CA . PHE A 1 97 ? -14.694 5.322 15.713 1.00 72.06 97 PHE A CA 1
ATOM 788 C C . PHE A 1 97 ? -15.675 5.210 16.892 1.00 72.06 97 PHE A C 1
ATOM 790 O O . PHE A 1 97 ? -16.126 4.111 17.227 1.00 72.06 97 PHE A O 1
ATOM 797 N N . GLY A 1 98 ? -16.085 6.344 17.467 1.00 73.81 98 GLY A N 1
ATOM 798 C CA . GLY A 1 98 ? -17.025 6.363 18.587 1.00 73.81 98 GLY A CA 1
ATOM 799 C C . GLY A 1 98 ? -18.427 5.852 18.228 1.00 73.81 98 GLY A C 1
ATOM 800 O O . GLY A 1 98 ? -19.047 5.098 18.985 1.00 73.81 98 GLY A O 1
ATOM 801 N N . LEU A 1 99 ? -18.919 6.188 17.032 1.00 80.00 99 LEU A N 1
ATOM 802 C CA . LEU A 1 99 ? -20.198 5.699 16.509 1.00 80.00 99 LEU A CA 1
ATOM 803 C C . LEU A 1 99 ? -20.193 4.178 16.323 1.00 80.00 99 LEU A C 1
ATOM 805 O O . LEU A 1 99 ? -21.191 3.517 16.614 1.00 80.00 99 LEU A O 1
ATOM 809 N N . LEU A 1 100 ? -19.072 3.611 15.877 1.00 74.00 100 LEU A N 1
ATOM 810 C CA . LEU A 1 100 ? -18.905 2.171 15.706 1.00 74.00 100 LEU A CA 1
ATOM 811 C C . LEU A 1 100 ? -18.910 1.418 17.037 1.00 74.00 100 LEU A C 1
ATOM 813 O O . LEU A 1 100 ? -19.513 0.342 17.114 1.00 74.00 100 LEU A O 1
ATOM 817 N N . ILE A 1 101 ? -18.297 1.985 18.080 1.00 74.00 101 ILE A N 1
ATOM 818 C CA . ILE A 1 101 ? -18.369 1.436 19.440 1.00 74.00 101 ILE A CA 1
ATOM 819 C C . ILE A 1 101 ? -19.813 1.472 19.928 1.00 74.00 101 ILE A C 1
ATOM 821 O O . ILE A 1 101 ? -20.365 0.424 20.269 1.00 74.00 101 ILE A O 1
ATOM 825 N N . LYS A 1 102 ? -20.458 2.643 19.860 1.00 80.81 102 LYS A N 1
ATOM 826 C CA . LYS A 1 102 ? -21.844 2.833 20.3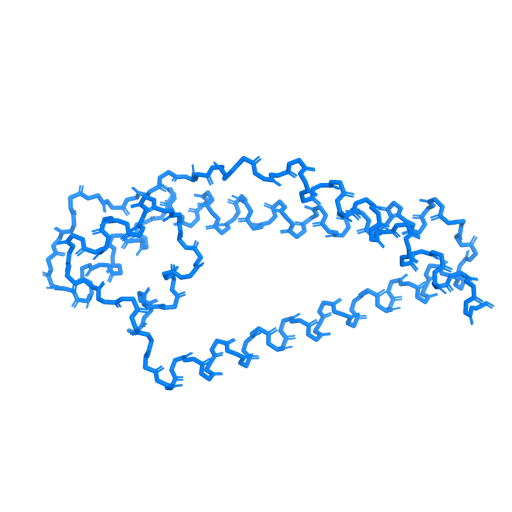04 1.00 80.81 102 LYS A CA 1
ATOM 827 C C . LYS A 1 102 ? -22.815 1.884 19.608 1.00 80.81 102 LYS A C 1
ATOM 829 O O . LYS A 1 102 ? -23.660 1.282 20.264 1.00 80.81 102 LYS A O 1
ATOM 834 N N . ALA A 1 103 ? -22.667 1.693 18.299 1.00 78.56 103 ALA A N 1
ATOM 835 C CA . ALA A 1 103 ? -23.507 0.782 17.527 1.00 78.56 103 ALA A CA 1
ATOM 836 C C . ALA A 1 103 ? -23.345 -0.696 17.931 1.00 78.56 103 ALA A C 1
ATOM 838 O O . ALA A 1 103 ? -24.249 -1.492 17.684 1.00 78.56 103 ALA A O 1
ATOM 839 N N . LYS A 1 104 ? -22.203 -1.090 18.513 1.00 72.00 104 LYS A N 1
ATOM 840 C CA . LYS A 1 104 ? -21.922 -2.486 18.887 1.00 72.00 104 LYS A CA 1
ATOM 841 C C . LYS A 1 104 ? -22.175 -2.784 20.360 1.00 72.00 104 LYS A C 1
ATOM 843 O O . LYS A 1 104 ? -22.613 -3.887 20.667 1.00 72.00 104 LYS A O 1
ATOM 848 N N . THR A 1 105 ? -21.892 -1.840 21.249 1.00 73.94 105 THR A N 1
ATOM 849 C CA . THR A 1 105 ? -22.002 -2.034 22.704 1.00 73.94 105 THR A CA 1
ATOM 850 C C . THR A 1 105 ? -23.254 -1.394 23.294 1.00 73.94 105 THR A C 1
ATOM 852 O O . THR A 1 105 ? -23.597 -1.677 24.438 1.00 73.94 105 THR A O 1
ATOM 855 N N . GLY A 1 106 ? -23.924 -0.506 22.550 1.00 75.94 106 GLY A N 1
ATOM 856 C CA . GLY A 1 106 ? -25.021 0.321 23.056 1.00 75.94 106 GLY A CA 1
ATOM 857 C C . GLY A 1 106 ? -24.573 1.414 24.035 1.00 75.94 106 GLY A C 1
ATOM 858 O O . GLY A 1 106 ? -25.404 2.204 24.477 1.00 75.94 106 GLY A O 1
ATOM 859 N N . ARG A 1 107 ? -23.275 1.490 24.366 1.00 76.25 107 ARG A N 1
ATOM 860 C CA . ARG A 1 107 ? -22.696 2.466 25.297 1.00 76.25 107 ARG A CA 1
ATOM 861 C C . ARG A 1 107 ? -22.055 3.610 24.523 1.00 76.25 107 ARG A C 1
ATOM 863 O O . ARG A 1 107 ? -21.392 3.381 23.516 1.00 76.25 107 ARG A O 1
ATOM 870 N N . THR A 1 108 ? -22.244 4.841 24.982 1.00 79.06 108 THR A N 1
ATOM 871 C CA . THR A 1 108 ? -21.488 5.991 24.471 1.00 79.06 108 THR A CA 1
ATOM 872 C C . THR A 1 108 ? -20.038 5.881 24.935 1.00 79.06 108 THR A C 1
ATOM 874 O O . THR A 1 108 ? -19.831 5.824 26.145 1.00 79.06 108 THR A O 1
ATOM 877 N N . PRO A 1 109 ? -19.058 5.808 24.018 1.00 73.56 109 PRO A N 1
ATOM 878 C CA . PRO A 1 109 ? -17.656 5.761 24.400 1.00 73.56 109 PRO A CA 1
ATOM 879 C C . PRO A 1 109 ? -17.184 7.119 24.921 1.00 73.56 109 PRO A C 1
ATOM 881 O O . PRO A 1 109 ? -17.594 8.158 24.403 1.00 73.56 109 PRO A O 1
ATOM 884 N N . ASP A 1 110 ? -16.276 7.095 25.895 1.00 77.06 110 ASP A N 1
ATOM 885 C CA . ASP A 1 110 ? -15.640 8.300 26.450 1.00 77.06 110 ASP A CA 1
ATOM 886 C C . ASP A 1 110 ? -14.758 9.018 25.415 1.00 77.06 110 ASP A C 1
ATOM 888 O O . ASP A 1 110 ? -14.529 10.223 25.494 1.00 77.06 110 ASP A O 1
ATOM 892 N N . ILE A 1 111 ? -14.283 8.270 24.413 1.00 74.50 111 ILE A N 1
ATOM 893 C CA . ILE A 1 111 ? -13.417 8.751 23.339 1.00 74.50 111 ILE A CA 1
ATOM 894 C C . ILE A 1 111 ? -14.113 8.511 21.996 1.00 74.50 111 ILE A C 1
ATOM 896 O O . ILE A 1 111 ? -14.349 7.374 21.585 1.00 74.50 111 ILE A O 1
ATOM 900 N N . MET A 1 112 ? -14.430 9.602 21.296 1.00 72.88 112 MET A N 1
ATOM 901 C CA . MET A 1 112 ? -15.105 9.558 19.991 1.00 72.88 112 MET A CA 1
ATOM 902 C C . MET A 1 112 ? -14.131 9.508 18.805 1.00 72.88 112 MET A C 1
ATOM 904 O O . MET A 1 112 ? -14.514 9.061 17.723 1.00 72.88 112 MET A O 1
ATOM 908 N N . ARG A 1 113 ? -12.886 9.954 19.014 1.00 76.38 113 ARG A N 1
ATOM 909 C CA . ARG A 1 113 ? -11.841 10.163 17.998 1.00 76.38 113 ARG A CA 1
ATOM 910 C C . ARG A 1 113 ? -10.507 9.661 18.524 1.00 76.38 113 ARG A C 1
ATOM 912 O O . ARG A 1 113 ? -10.239 9.816 19.711 1.00 76.38 113 ARG A O 1
ATOM 919 N N . VAL A 1 114 ? -9.680 9.096 17.652 1.00 69.00 114 VAL A N 1
ATOM 920 C CA . VAL A 1 114 ? -8.372 8.554 18.031 1.00 69.00 114 VAL A CA 1
ATOM 921 C C . VAL A 1 114 ? -7.289 9.205 17.190 1.00 69.00 114 VAL A C 1
ATOM 923 O O . VAL A 1 114 ? -7.428 9.292 15.971 1.00 69.00 114 VAL A O 1
ATOM 926 N N . ASP A 1 115 ? -6.219 9.651 17.844 1.00 66.50 115 ASP A N 1
ATOM 927 C CA . ASP A 1 115 ? -5.058 10.212 17.161 1.00 66.50 115 ASP A CA 1
ATOM 928 C C . ASP A 1 115 ? -4.297 9.136 16.369 1.00 66.50 115 ASP A C 1
ATOM 930 O O . ASP A 1 115 ? -4.163 7.998 16.844 1.00 66.50 115 ASP A O 1
ATOM 934 N N . PRO A 1 116 ? -3.777 9.465 15.169 1.00 64.75 116 PRO A N 1
ATOM 935 C CA . PRO A 1 116 ? -2.947 8.550 14.407 1.00 64.75 116 PRO A CA 1
ATOM 936 C C . PRO A 1 116 ? -1.683 8.235 15.204 1.00 64.75 116 PRO A C 1
ATOM 938 O O . PRO A 1 116 ? -1.081 9.112 15.829 1.00 64.75 116 PRO A O 1
ATOM 941 N N . GLN A 1 117 ? -1.264 6.976 15.160 1.00 64.19 117 GLN A N 1
ATOM 942 C CA . GLN A 1 117 ? -0.012 6.542 15.764 1.00 64.19 117 GLN A CA 1
ATOM 943 C C . GLN A 1 117 ? 0.951 6.122 14.672 1.00 64.19 117 GLN A C 1
ATOM 945 O O . GLN A 1 117 ? 0.614 5.310 13.817 1.00 64.19 117 GLN A O 1
ATOM 950 N N . TRP A 1 118 ? 2.154 6.670 14.757 1.00 62.31 118 TRP A N 1
ATOM 951 C CA . TRP A 1 118 ? 3.296 6.280 13.948 1.00 62.31 118 TRP A CA 1
ATOM 952 C C . TRP A 1 118 ? 3.960 5.090 14.644 1.00 62.31 118 TRP A C 1
ATOM 954 O O . TRP A 1 118 ? 4.233 5.150 15.847 1.00 62.31 118 TRP A O 1
ATOM 964 N N . ASP A 1 119 ? 4.137 3.981 13.928 1.00 62.72 119 ASP A N 1
ATOM 965 C CA . ASP A 1 119 ? 4.634 2.722 14.497 1.00 62.72 119 ASP A CA 1
ATOM 966 C C . ASP A 1 119 ? 6.172 2.652 14.537 1.00 62.72 119 ASP A C 1
ATOM 968 O O . ASP A 1 119 ? 6.738 1.686 15.059 1.00 62.72 119 ASP A O 1
ATOM 972 N N . GLY A 1 120 ? 6.847 3.683 14.014 1.00 66.94 120 GLY A N 1
ATOM 973 C CA . GLY A 1 120 ? 8.301 3.817 13.998 1.00 66.94 120 GLY A CA 1
ATOM 974 C C . GLY A 1 120 ? 8.992 2.962 12.931 1.00 66.94 120 GLY A C 1
ATOM 975 O O . GLY A 1 120 ? 10.223 2.962 12.850 1.00 66.94 120 GLY A O 1
ATOM 976 N N . LYS A 1 121 ? 8.243 2.208 12.113 1.00 73.31 121 LYS A N 1
ATOM 977 C CA . LYS A 1 121 ? 8.775 1.352 11.038 1.00 73.31 121 LYS A CA 1
ATOM 978 C C . LYS A 1 121 ? 8.710 2.015 9.666 1.00 73.31 121 LYS A C 1
ATOM 980 O O . LYS A 1 121 ? 9.018 1.379 8.655 1.00 73.31 121 LYS A O 1
ATOM 985 N N . GLU A 1 122 ? 8.367 3.295 9.606 1.00 74.12 122 GLU A N 1
ATOM 986 C CA . GLU A 1 122 ? 8.173 4.031 8.360 1.00 74.12 122 GLU A CA 1
ATOM 987 C C . GLU A 1 122 ? 9.480 4.151 7.576 1.00 74.12 122 GLU A C 1
ATOM 989 O O . GLU A 1 122 ? 9.478 4.025 6.355 1.00 74.12 122 GLU A O 1
ATOM 994 N N . PHE A 1 123 ? 10.618 4.283 8.266 1.00 77.38 123 PHE A N 1
ATOM 995 C CA . PHE A 1 123 ? 11.936 4.282 7.625 1.00 77.38 123 PHE A CA 1
ATOM 996 C C . PHE A 1 123 ? 12.246 2.967 6.906 1.00 77.38 123 PHE A C 1
ATOM 998 O O . PHE A 1 123 ? 12.727 2.983 5.773 1.00 77.38 123 PHE A O 1
ATOM 1005 N N . LEU A 1 124 ? 11.949 1.825 7.536 1.00 81.31 124 LEU A N 1
ATOM 1006 C CA . LEU A 1 124 ? 12.149 0.515 6.915 1.00 81.31 124 LEU A CA 1
ATOM 1007 C C . LEU A 1 124 ? 11.208 0.336 5.717 1.00 81.31 124 LEU A C 1
ATOM 1009 O O . LEU A 1 124 ? 11.630 -0.163 4.676 1.00 81.31 124 LEU A O 1
ATOM 1013 N N . LYS A 1 125 ? 9.953 0.783 5.847 1.00 81.88 125 LYS A N 1
ATOM 1014 C CA . LYS A 1 125 ? 8.966 0.764 4.762 1.00 81.88 125 LYS A CA 1
ATOM 1015 C C . LYS A 1 125 ? 9.438 1.594 3.565 1.00 81.88 125 LYS A C 1
ATOM 1017 O O . LYS A 1 125 ? 9.492 1.067 2.460 1.00 81.88 125 LYS A O 1
ATOM 1022 N N . LEU A 1 126 ? 9.858 2.839 3.791 1.00 82.56 126 LEU A N 1
ATOM 1023 C CA . LEU A 1 126 ? 10.386 3.728 2.749 1.00 82.56 126 LEU A CA 1
ATOM 1024 C C . LEU A 1 126 ? 11.611 3.123 2.056 1.00 82.56 126 LEU A C 1
ATOM 1026 O O . LEU A 1 126 ? 11.713 3.147 0.831 1.00 82.56 126 LEU A O 1
ATOM 1030 N N . PHE A 1 127 ? 12.528 2.536 2.826 1.00 85.81 127 PHE A N 1
ATOM 1031 C CA . PHE A 1 127 ? 13.702 1.868 2.270 1.00 85.81 127 PHE A CA 1
ATOM 1032 C C . PHE A 1 127 ? 13.321 0.686 1.364 1.00 85.81 127 PHE A C 1
ATOM 1034 O O . PHE A 1 127 ? 13.849 0.554 0.257 1.00 85.81 127 PHE A O 1
ATOM 1041 N N . LEU A 1 128 ? 12.364 -0.144 1.791 1.00 88.44 128 LEU A N 1
ATOM 1042 C CA . LEU A 1 128 ? 11.846 -1.249 0.983 1.00 88.44 128 LEU A CA 1
ATOM 1043 C C . LEU A 1 128 ? 11.123 -0.755 -0.277 1.00 88.44 128 LEU A C 1
ATOM 1045 O O . LEU A 1 128 ? 11.343 -1.317 -1.347 1.00 88.44 128 LEU A O 1
ATOM 1049 N N . GLU A 1 129 ? 10.315 0.304 -0.185 1.00 87.56 129 GLU A N 1
ATOM 1050 C CA . GLU A 1 129 ? 9.627 0.908 -1.336 1.00 87.56 129 GLU A CA 1
ATOM 1051 C C . GLU A 1 129 ? 10.624 1.380 -2.405 1.00 87.56 129 GLU A C 1
ATOM 1053 O O . GLU A 1 129 ? 10.418 1.125 -3.595 1.00 87.56 129 GLU A O 1
ATOM 1058 N N . VAL A 1 130 ? 11.742 1.993 -2.001 1.00 89.00 130 VAL A N 1
ATOM 1059 C CA . VAL A 1 130 ? 12.819 2.398 -2.922 1.00 89.00 130 VAL A CA 1
ATOM 1060 C C . VAL A 1 130 ? 13.437 1.186 -3.617 1.00 89.00 130 VAL A C 1
ATOM 1062 O O . VAL A 1 130 ? 13.544 1.175 -4.846 1.00 89.00 130 VAL A O 1
ATOM 1065 N N . ILE A 1 131 ? 13.806 0.146 -2.862 1.00 90.81 131 ILE A N 1
ATOM 1066 C CA . ILE A 1 131 ? 14.410 -1.069 -3.430 1.00 90.81 131 ILE A CA 1
ATOM 1067 C C . ILE A 1 131 ? 13.447 -1.744 -4.411 1.00 90.81 131 ILE A C 1
ATOM 1069 O O . ILE A 1 131 ? 13.829 -2.039 -5.544 1.00 90.81 131 ILE A O 1
ATOM 1073 N N . ILE A 1 132 ? 12.194 -1.953 -4.002 1.00 91.56 132 ILE A N 1
ATOM 1074 C CA . ILE A 1 132 ? 11.167 -2.604 -4.824 1.00 91.56 132 ILE A CA 1
ATOM 1075 C C . ILE A 1 132 ? 10.936 -1.813 -6.114 1.00 91.56 132 ILE A C 1
ATOM 1077 O O . ILE A 1 132 ? 10.850 -2.409 -7.186 1.00 91.56 132 ILE A O 1
ATOM 1081 N N . SER A 1 133 ? 10.905 -0.482 -6.043 1.00 91.12 133 SER A N 1
ATOM 1082 C CA . SER A 1 133 ? 10.717 0.379 -7.216 1.00 91.12 133 SER A CA 1
ATOM 1083 C C . SER A 1 133 ? 11.829 0.217 -8.252 1.00 91.12 133 SER A C 1
ATOM 1085 O O . SER A 1 133 ? 11.553 0.115 -9.449 1.00 91.12 133 SER A O 1
ATOM 1087 N N . VAL A 1 134 ? 13.088 0.152 -7.807 1.00 90.00 134 VAL A N 1
ATOM 1088 C CA . VAL A 1 134 ? 14.240 -0.057 -8.699 1.00 90.00 134 VAL A CA 1
ATOM 1089 C C . VAL A 1 134 ? 14.228 -1.468 -9.287 1.00 90.00 134 VAL A C 1
ATOM 1091 O O . VAL A 1 134 ? 14.457 -1.630 -10.485 1.00 90.00 134 VAL A O 1
ATOM 1094 N N . VAL A 1 135 ? 13.914 -2.486 -8.478 1.00 91.75 135 VAL A N 1
ATOM 1095 C CA . VAL A 1 135 ? 13.808 -3.878 -8.942 1.00 91.75 135 VAL A CA 1
ATOM 1096 C C . VAL A 1 135 ? 12.704 -4.024 -9.989 1.00 91.75 135 VAL A C 1
ATOM 1098 O O . VAL A 1 135 ? 12.942 -4.618 -11.039 1.00 91.75 135 VAL A O 1
ATOM 1101 N N . LEU A 1 136 ? 11.525 -3.442 -9.757 1.00 90.50 136 LEU A N 1
ATOM 1102 C CA . LEU A 1 136 ? 10.427 -3.449 -10.725 1.00 90.50 136 LEU A CA 1
ATOM 1103 C C . LEU A 1 136 ? 10.839 -2.767 -12.030 1.00 90.50 136 LEU A C 1
ATOM 1105 O O . LEU A 1 136 ? 10.658 -3.342 -13.100 1.00 90.50 136 LEU A O 1
ATOM 1109 N N . ALA A 1 137 ? 11.444 -1.579 -11.955 1.00 90.81 137 ALA A N 1
ATOM 1110 C CA . ALA A 1 137 ? 11.932 -0.876 -13.138 1.00 90.81 137 ALA A CA 1
ATOM 1111 C C . ALA A 1 137 ? 12.938 -1.714 -13.937 1.00 90.81 137 ALA A C 1
ATOM 1113 O O . ALA A 1 137 ? 12.842 -1.787 -15.160 1.00 90.81 137 ALA A O 1
ATOM 1114 N N . TRP A 1 138 ? 13.863 -2.385 -13.249 1.00 91.94 138 TRP A N 1
ATOM 1115 C CA . TRP A 1 138 ? 14.826 -3.280 -13.881 1.00 91.94 138 TRP A CA 1
ATOM 1116 C C . TRP A 1 138 ? 14.158 -4.479 -14.564 1.00 91.94 138 TRP A C 1
ATOM 1118 O O . TRP A 1 138 ? 14.505 -4.786 -15.701 1.00 91.94 138 TRP A O 1
ATOM 1128 N N . ILE A 1 139 ? 13.179 -5.123 -13.916 1.00 91.12 139 ILE A N 1
ATOM 1129 C CA . ILE A 1 139 ? 12.422 -6.238 -14.510 1.00 91.12 139 ILE A CA 1
ATOM 1130 C C . ILE A 1 139 ? 11.725 -5.778 -15.794 1.00 91.12 139 ILE A C 1
ATOM 1132 O O . ILE A 1 139 ? 11.897 -6.407 -16.834 1.00 91.12 139 ILE A O 1
ATOM 1136 N N . PHE A 1 140 ? 10.983 -4.668 -15.751 1.00 90.62 140 PHE A N 1
ATOM 1137 C CA . PHE A 1 140 ? 10.240 -4.187 -16.919 1.00 90.62 140 PHE A CA 1
ATOM 1138 C C . PHE A 1 140 ? 11.146 -3.772 -18.078 1.00 90.62 140 PHE A C 1
ATOM 1140 O O . PHE A 1 140 ? 10.798 -4.031 -19.223 1.00 90.62 140 PHE A O 1
ATOM 1147 N N . ILE A 1 141 ? 12.308 -3.181 -17.793 1.00 88.44 141 ILE A N 1
ATOM 1148 C CA . ILE A 1 141 ? 13.274 -2.784 -18.829 1.00 88.44 141 ILE A CA 1
ATOM 1149 C C . ILE A 1 141 ? 14.045 -3.978 -19.392 1.00 88.44 141 ILE A C 1
ATOM 1151 O O . ILE A 1 141 ? 14.495 -3.915 -20.523 1.00 88.44 141 ILE A O 1
ATOM 1155 N N . LYS A 1 142 ? 14.237 -5.058 -18.627 1.00 88.62 142 LYS A N 1
ATOM 1156 C CA . LYS A 1 142 ? 14.993 -6.233 -19.090 1.00 88.62 142 LYS A CA 1
ATOM 1157 C C . LYS A 1 142 ? 14.136 -7.247 -19.850 1.00 88.62 142 LYS A C 1
ATOM 1159 O O . LYS A 1 142 ? 14.670 -8.045 -20.613 1.00 88.62 142 LYS A O 1
ATOM 1164 N N . VAL A 1 143 ? 12.830 -7.264 -19.592 1.00 84.38 143 VAL A N 1
ATOM 1165 C CA . VAL A 1 143 ? 11.865 -8.164 -20.247 1.00 84.38 143 VAL A CA 1
ATOM 1166 C C . VAL A 1 143 ? 11.374 -7.603 -21.595 1.00 84.38 143 VAL A C 1
ATOM 1168 O O . VAL A 1 143 ? 10.806 -8.351 -22.388 1.00 84.38 143 VAL A O 1
ATOM 1171 N N . ARG A 1 144 ? 11.606 -6.316 -21.871 1.00 67.06 144 ARG A N 1
ATOM 1172 C CA . ARG A 1 144 ? 11.264 -5.603 -23.112 1.00 67.06 144 ARG A CA 1
ATOM 1173 C C . ARG A 1 144 ? 12.527 -5.187 -23.855 1.00 67.06 144 ARG A C 1
ATOM 1175 O O . ARG A 1 144 ? 12.452 -5.150 -25.101 1.00 67.06 144 ARG A O 1
#

Secondary structure (DSSP, 8-state):
-THHHHGGGS-HHHHHHHHHTT------HHHHHHHHHHHHHHHHHHHHHHHHHHHHHHHTT--HHHHHHHHHHHHHHHHHHIIIIIIIIIIIISTHHHHHHHHHHSSPPS-S-------S-HHHHHHHHHHHHHHHHHHHHHH-

Foldseek 3Di:
DPPLVCLVLDDPVLVVLVVVLVNDNDDDPVVVVVVVVVCVVVVVVVVVVLVVLLLVCLVVVHDLVRQLVVQLVVVVVVVCCCCPVVQACPQAVDLCSQVVSCVVRVDRRPDSHDHGDDPPCVVVVSVVSSVVSSVSSVVSNVVD

pLDDT: mean 78.52, std 11.24, range [45.5, 93.81]

Mean predicted aligned error: 8.42 Å

Radius of gyration: 19.35 Å; Cα contacts (8 Å, |Δi|>4): 110; chains: 1; bounding box: 41×31×52 Å

Sequence (144 aa):
MVPQIAYWFMTPYATKILEEYGIERKMRGKDVVKIALLTLIAGALFIATIFYAGIQGADSGMSIWRLGLRFLIFFWMVSIFDAVVLDWWMFTKTDIFGLLIKAKTGRTPDIMRVDPQWDGKEFLKLFLEVIISVVLAWIFIKVR